Protein AF-A0A822HRA0-F1 (afdb_monomer_lite)

pLDDT: mean 72.34, std 10.61, range [50.75, 90.5]

Secondary structure (DSSP, 8-state):
-HHHHHHHHHHHHHHTHHHHHHHHHHHHHHHHHHHHHHHS-HHHHTS---TTEEEETTEEEE------TTTTS-TT----

Structure (mmCIF, N/CA/C/O backbone):
data_AF-A0A822HRA0-F1
#
_entry.id   AF-A0A822HRA0-F1
#
loop_
_atom_site.group_PDB
_atom_site.id
_atom_site.type_symbol
_atom_s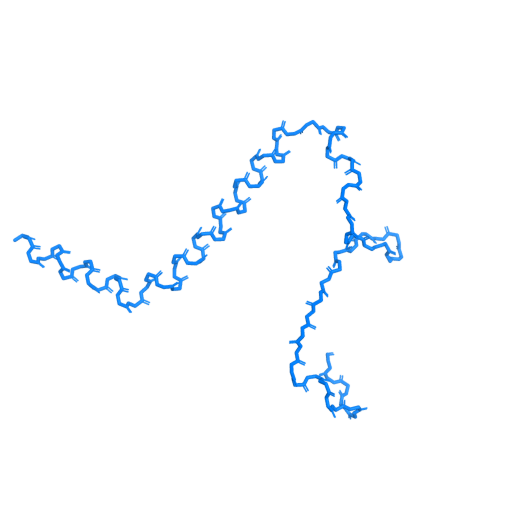ite.label_atom_id
_atom_site.label_alt_id
_atom_site.label_comp_id
_atom_site.label_asym_id
_atom_site.label_entity_id
_atom_site.label_seq_id
_atom_site.pdbx_PDB_ins_code
_atom_site.Cartn_x
_atom_site.Cartn_y
_atom_site.Cartn_z
_atom_site.occupancy
_atom_site.B_iso_or_equiv
_atom_site.auth_seq_id
_atom_site.auth_comp_id
_atom_site.auth_asym_id
_atom_site.auth_atom_id
_atom_site.pdbx_PDB_model_num
ATOM 1 N N . LEU A 1 1 ? 28.481 21.231 -17.190 1.00 60.16 1 LEU A N 1
ATOM 2 C CA . LEU A 1 1 ? 27.582 21.180 -16.011 1.00 60.16 1 LEU A CA 1
ATOM 3 C C . LEU A 1 1 ? 26.164 20.749 -16.380 1.00 60.16 1 LEU A C 1
ATOM 5 O O . LEU A 1 1 ? 25.704 19.775 -15.807 1.00 60.16 1 LEU A O 1
ATOM 9 N N . LEU A 1 2 ? 25.515 21.373 -17.372 1.00 71.81 2 LEU A N 1
ATOM 10 C CA . LEU A 1 2 ? 24.152 21.006 -17.802 1.00 71.81 2 LEU A CA 1
ATOM 11 C C . LEU A 1 2 ? 24.020 19.546 -18.286 1.00 71.81 2 LEU A C 1
ATOM 13 O O . LEU A 1 2 ? 23.080 18.851 -17.921 1.00 71.81 2 LEU A O 1
ATOM 17 N N . LEU A 1 3 ? 25.001 19.063 -19.056 1.00 73.31 3 LEU A N 1
ATOM 18 C CA . LEU A 1 3 ? 25.003 17.698 -19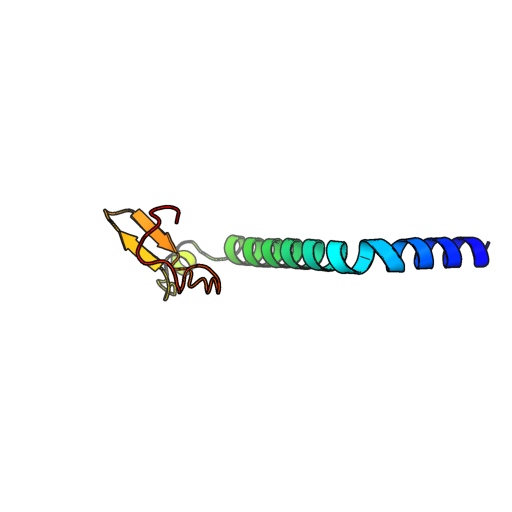.594 1.00 73.31 3 LEU A CA 1
ATOM 19 C C . LEU A 1 3 ? 25.069 16.628 -18.490 1.00 73.31 3 LEU A C 1
ATOM 21 O O . LEU A 1 3 ? 24.422 15.596 -18.591 1.00 73.31 3 LEU A O 1
ATOM 25 N N . ASN A 1 4 ? 25.804 16.901 -17.408 1.00 76.56 4 ASN A N 1
ATOM 26 C CA . ASN A 1 4 ? 25.970 15.961 -16.297 1.00 76.56 4 ASN A CA 1
ATOM 27 C C . ASN A 1 4 ? 24.668 15.801 -15.500 1.00 76.56 4 ASN A C 1
ATOM 29 O O . ASN A 1 4 ? 24.349 14.699 -15.072 1.00 76.56 4 ASN A O 1
ATOM 33 N N . LEU A 1 5 ? 23.898 16.885 -15.351 1.00 76.69 5 LEU A N 1
ATOM 34 C CA . LEU A 1 5 ? 22.566 16.843 -14.747 1.00 76.69 5 LEU A CA 1
ATOM 35 C C . LEU A 1 5 ? 21.579 16.065 -15.633 1.00 76.69 5 LEU A C 1
ATOM 37 O O . LEU A 1 5 ? 20.770 15.291 -15.134 1.00 76.69 5 LEU A O 1
ATOM 41 N N . LEU A 1 6 ? 21.666 16.253 -16.954 1.00 75.94 6 LEU A N 1
ATOM 42 C CA . LEU A 1 6 ? 20.798 15.578 -17.920 1.00 75.94 6 LEU A CA 1
ATOM 43 C C . LEU A 1 6 ? 21.050 14.062 -17.9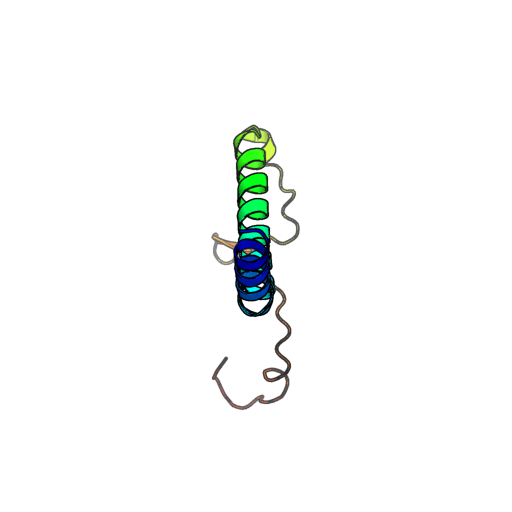48 1.00 75.94 6 LEU A C 1
ATOM 45 O O . LEU A 1 6 ? 20.104 13.283 -17.948 1.00 75.94 6 LEU A O 1
ATOM 49 N N . ILE A 1 7 ? 22.323 13.652 -17.916 1.00 77.38 7 ILE A N 1
ATOM 50 C CA . ILE A 1 7 ? 22.733 12.242 -17.859 1.00 77.38 7 ILE A CA 1
ATOM 51 C C . ILE A 1 7 ? 22.281 11.600 -16.541 1.00 77.38 7 ILE A C 1
ATOM 53 O O . ILE A 1 7 ? 21.774 10.483 -16.563 1.00 77.38 7 ILE A O 1
ATOM 57 N N . ALA A 1 8 ? 22.398 12.313 -15.416 1.00 77.19 8 ALA A N 1
ATOM 58 C CA . ALA A 1 8 ? 21.909 11.833 -14.124 1.00 77.19 8 ALA A CA 1
ATOM 59 C C . ALA A 1 8 ? 20.383 11.615 -14.130 1.00 77.19 8 ALA A C 1
ATOM 61 O O . ALA A 1 8 ? 19.921 10.525 -13.811 1.00 77.19 8 ALA A O 1
ATOM 62 N N . MET A 1 9 ? 19.600 12.594 -14.602 1.00 67.69 9 MET A N 1
ATOM 63 C CA . MET A 1 9 ? 18.138 12.456 -14.698 1.00 67.69 9 MET A CA 1
ATOM 64 C C . MET A 1 9 ? 17.701 11.359 -15.678 1.00 67.69 9 MET A C 1
ATOM 66 O O . MET A 1 9 ? 16.713 10.670 -15.430 1.00 67.69 9 MET A O 1
ATOM 70 N N . MET A 1 10 ? 18.418 11.165 -16.788 1.00 66.56 10 MET A N 1
ATOM 71 C CA . MET A 1 10 ? 18.133 10.068 -17.720 1.00 66.56 10 MET A CA 1
ATOM 72 C C . MET A 1 10 ? 18.462 8.699 -17.110 1.00 66.56 10 MET A C 1
ATOM 74 O O . MET A 1 10 ? 17.716 7.750 -17.331 1.00 66.56 10 MET A O 1
ATOM 78 N N . GLY A 1 11 ? 19.526 8.600 -16.307 1.00 65.25 11 GLY A N 1
ATOM 79 C CA . GLY A 1 11 ? 19.872 7.379 -15.574 1.00 65.25 11 GLY A CA 1
ATOM 80 C C . GLY A 1 11 ? 18.835 7.011 -14.508 1.00 65.25 11 GLY A C 1
ATOM 81 O O . GLY A 1 11 ? 18.422 5.855 -14.429 1.00 65.25 11 GLY A O 1
ATOM 82 N N . ASP A 1 12 ? 18.346 7.998 -13.756 1.00 62.84 12 ASP A N 1
ATOM 83 C CA . ASP A 1 12 ? 17.334 7.781 -12.716 1.00 62.84 12 ASP A CA 1
ATOM 84 C C . ASP A 1 12 ? 15.954 7.425 -13.302 1.00 62.84 12 ASP A C 1
ATOM 86 O O . ASP A 1 12 ? 15.244 6.570 -12.766 1.00 62.84 12 ASP A O 1
ATOM 90 N N . THR A 1 13 ? 15.579 8.030 -14.436 1.00 60.75 13 THR A N 1
ATOM 91 C CA . THR A 1 13 ? 14.262 7.825 -15.074 1.00 60.75 13 THR A CA 1
ATOM 92 C C . THR A 1 13 ? 14.119 6.500 -15.818 1.00 60.75 13 THR A C 1
ATOM 94 O O . THR A 1 13 ? 13.020 5.948 -15.825 1.00 60.75 13 THR A O 1
ATOM 97 N N . TYR A 1 14 ? 15.191 5.965 -16.413 1.00 57.06 14 TYR A N 1
ATOM 98 C CA . TYR A 1 14 ? 15.111 4.742 -17.225 1.00 57.06 14 TYR A CA 1
ATOM 99 C C . TYR A 1 14 ? 14.980 3.447 -16.412 1.00 57.06 14 TYR A C 1
ATOM 101 O O . TYR A 1 14 ? 14.365 2.503 -16.900 1.00 57.06 14 TYR A O 1
ATOM 109 N N . GLY A 1 15 ? 15.560 3.379 -15.208 1.00 60.03 15 GLY A N 1
ATOM 110 C CA . GLY A 1 15 ? 15.558 2.153 -14.397 1.00 60.03 15 GLY A CA 1
ATOM 111 C C . GLY A 1 15 ? 14.656 2.202 -13.165 1.00 60.03 15 GLY A C 1
ATOM 112 O O . GLY A 1 15 ? 13.998 1.217 -12.853 1.00 60.03 15 GLY A O 1
ATOM 113 N N . ASN A 1 16 ? 14.601 3.346 -12.473 1.00 58.53 16 ASN A N 1
ATOM 114 C CA . ASN A 1 16 ? 14.136 3.387 -11.081 1.00 58.53 16 ASN A CA 1
ATOM 115 C C . ASN A 1 16 ? 12.841 4.178 -10.868 1.00 58.53 16 ASN A C 1
ATOM 117 O O . ASN A 1 16 ? 12.157 3.968 -9.867 1.00 58.53 16 ASN A O 1
ATOM 121 N N . VAL A 1 17 ? 12.475 5.085 -11.782 1.00 59.94 17 VAL A N 1
ATOM 122 C CA . VAL A 1 17 ? 11.270 5.913 -11.602 1.00 59.94 17 VAL A CA 1
ATOM 123 C C . VAL A 1 17 ? 9.993 5.084 -11.662 1.00 59.94 17 VAL A C 1
ATOM 125 O O . VAL A 1 17 ? 9.082 5.361 -10.896 1.00 59.94 17 VAL A O 1
ATOM 128 N N . ILE A 1 18 ? 9.902 4.062 -12.514 1.00 61.34 18 ILE A N 1
ATOM 129 C CA . ILE A 1 18 ? 8.627 3.353 -12.698 1.00 61.34 18 ILE A CA 1
ATOM 130 C C . ILE A 1 18 ? 8.263 2.526 -11.455 1.00 61.34 18 ILE A C 1
ATOM 132 O O . ILE A 1 18 ? 7.156 2.660 -10.945 1.00 61.34 18 ILE A O 1
ATOM 136 N N . GLU A 1 19 ? 9.188 1.729 -10.916 1.00 65.31 19 GLU A N 1
ATOM 137 C CA . GLU A 1 19 ? 8.913 0.909 -9.724 1.00 65.31 19 GLU A CA 1
ATOM 138 C C . GLU A 1 19 ? 8.993 1.725 -8.426 1.00 65.31 19 GLU A C 1
ATOM 140 O O . GLU A 1 19 ? 8.140 1.593 -7.542 1.00 65.31 19 GLU A O 1
ATOM 145 N N . GLY A 1 20 ? 9.974 2.627 -8.326 1.00 69.88 20 GLY A N 1
ATOM 146 C CA . GLY A 1 20 ? 10.170 3.471 -7.151 1.00 69.88 20 GLY A CA 1
ATOM 147 C C . GLY A 1 20 ? 9.042 4.482 -6.951 1.00 69.88 20 GLY A C 1
ATOM 148 O O . GLY A 1 20 ? 8.585 4.669 -5.823 1.00 69.88 20 GLY A O 1
ATOM 149 N N . ALA A 1 21 ? 8.525 5.100 -8.020 1.00 74.19 21 ALA A N 1
ATOM 150 C CA . ALA A 1 21 ? 7.443 6.077 -7.888 1.00 74.19 21 ALA A CA 1
ATOM 151 C C . ALA A 1 21 ? 6.137 5.434 -7.414 1.00 74.19 21 ALA A C 1
ATOM 153 O O . ALA A 1 21 ? 5.432 6.038 -6.608 1.00 74.19 21 ALA A O 1
ATOM 154 N N . THR A 1 22 ? 5.822 4.210 -7.850 1.00 78.50 22 THR A N 1
ATOM 155 C CA . THR A 1 22 ? 4.631 3.490 -7.378 1.00 78.50 22 THR A CA 1
ATOM 156 C C . THR A 1 22 ? 4.731 3.171 -5.889 1.00 78.50 22 THR A C 1
ATOM 158 O O . THR A 1 22 ? 3.782 3.419 -5.146 1.00 78.50 22 THR A O 1
ATOM 161 N N . GLN A 1 23 ? 5.886 2.693 -5.420 1.00 81.62 23 GLN A N 1
ATOM 162 C CA . GLN A 1 23 ? 6.103 2.419 -3.996 1.00 81.62 23 GLN A CA 1
ATOM 163 C C . GLN A 1 23 ? 6.022 3.694 -3.146 1.00 81.62 23 GLN A C 1
ATOM 165 O O . GLN A 1 23 ? 5.320 3.715 -2.134 1.00 81.62 23 GLN A O 1
ATOM 170 N N . ILE A 1 24 ? 6.676 4.773 -3.588 1.00 84.62 24 ILE A N 1
ATOM 171 C CA . ILE A 1 24 ? 6.628 6.082 -2.920 1.00 84.62 24 ILE A CA 1
ATOM 172 C C . ILE A 1 24 ? 5.188 6.603 -2.868 1.00 84.62 24 ILE A C 1
ATOM 174 O O . ILE A 1 24 ? 4.737 7.073 -1.826 1.00 84.62 24 ILE A O 1
ATOM 178 N N . TRP A 1 25 ? 4.440 6.470 -3.964 1.00 83.19 25 TRP A N 1
ATOM 179 C CA . TRP A 1 25 ? 3.041 6.877 -4.033 1.00 83.19 25 TRP A CA 1
ATOM 180 C C . TRP A 1 25 ? 2.155 6.109 -3.046 1.00 83.19 25 TRP A C 1
ATOM 182 O O . TRP A 1 25 ? 1.355 6.717 -2.332 1.00 83.19 25 TRP A O 1
ATOM 192 N N . HIS A 1 26 ? 2.302 4.784 -2.965 1.00 85.38 26 HIS A N 1
ATOM 193 C CA . HIS A 1 26 ? 1.546 3.973 -2.008 1.00 85.38 26 HIS A CA 1
ATOM 194 C C . HIS A 1 26 ? 1.880 4.327 -0.558 1.00 85.38 26 HIS A C 1
ATOM 196 O O . HIS A 1 26 ? 0.968 4.425 0.266 1.00 85.38 26 HIS A O 1
ATOM 202 N N . LEU A 1 27 ? 3.159 4.562 -0.259 1.00 89.69 27 LEU A N 1
ATOM 203 C CA . LEU A 1 27 ? 3.610 4.951 1.072 1.00 89.69 27 LEU A CA 1
ATOM 204 C C . LEU A 1 27 ? 3.044 6.313 1.479 1.00 89.69 27 LEU A C 1
ATOM 206 O O . LEU A 1 27 ? 2.485 6.445 2.568 1.00 89.69 27 LEU A O 1
ATOM 210 N N . GLU A 1 28 ? 3.130 7.313 0.603 1.00 88.69 28 GLU A N 1
ATOM 211 C CA . GLU A 1 28 ? 2.627 8.652 0.910 1.00 88.69 28 GLU A CA 1
ATOM 212 C C . GLU A 1 28 ? 1.105 8.647 1.068 1.00 88.69 28 GLU A C 1
ATOM 214 O O . GLU A 1 28 ? 0.560 9.252 1.992 1.00 88.69 28 GLU A O 1
ATOM 219 N N . ARG A 1 29 ? 0.404 7.867 0.240 1.00 90.50 29 ARG A N 1
ATOM 220 C CA . ARG A 1 29 ? -1.036 7.659 0.393 1.00 90.50 29 ARG A CA 1
ATOM 221 C C . ARG A 1 29 ? -1.378 7.038 1.749 1.00 90.50 29 ARG A C 1
ATOM 223 O O . ARG A 1 29 ? -2.301 7.516 2.404 1.00 90.50 29 ARG A O 1
ATOM 230 N N . ALA A 1 30 ? -0.651 6.007 2.184 1.00 89.31 30 ALA A N 1
ATOM 231 C CA . ALA A 1 30 ? -0.856 5.397 3.498 1.00 89.31 30 ALA A CA 1
ATOM 232 C C . ALA A 1 30 ? -0.596 6.400 4.634 1.00 89.31 30 ALA A C 1
ATOM 234 O O . ALA A 1 30 ? -1.369 6.471 5.588 1.00 89.31 30 ALA A O 1
ATOM 235 N N . ARG A 1 31 ? 0.444 7.231 4.500 1.00 89.25 31 ARG A N 1
ATOM 236 C CA . ARG A 1 31 ? 0.782 8.279 5.468 1.00 89.25 31 ARG A CA 1
ATOM 237 C C . ARG A 1 31 ? -0.324 9.321 5.611 1.00 89.25 31 ARG A C 1
ATOM 239 O O . ARG A 1 31 ? -0.669 9.681 6.733 1.00 89.25 31 ARG A O 1
ATOM 246 N N . ILE A 1 32 ? -0.890 9.780 4.496 1.00 87.00 32 ILE A N 1
ATOM 247 C CA . ILE A 1 32 ? -2.002 10.740 4.493 1.00 87.00 32 ILE A CA 1
ATOM 248 C C . ILE A 1 32 ? -3.232 10.129 5.169 1.00 87.00 32 ILE A C 1
ATOM 250 O O . ILE A 1 32 ? -3.829 10.771 6.029 1.00 87.00 32 ILE A O 1
ATOM 254 N N . VAL A 1 33 ? -3.591 8.885 4.828 1.00 85.00 33 VAL A N 1
ATOM 255 C CA . VAL A 1 33 ? -4.725 8.185 5.459 1.00 85.00 33 VAL A CA 1
ATOM 256 C C . VAL A 1 33 ? -4.518 8.074 6.968 1.00 85.00 33 VAL A C 1
ATOM 258 O O . VAL A 1 33 ? -5.421 8.412 7.727 1.00 85.00 33 VAL A O 1
ATOM 261 N N . PHE A 1 34 ? -3.316 7.702 7.409 1.00 85.69 34 PHE A N 1
ATOM 262 C CA . PHE A 1 34 ? -2.999 7.608 8.831 1.00 85.69 34 PHE A CA 1
ATOM 263 C C . PHE A 1 34 ? -3.067 8.965 9.545 1.00 85.69 34 PHE A C 1
ATOM 265 O O . PHE A 1 34 ? -3.557 9.047 10.667 1.00 85.69 34 PHE A O 1
ATOM 272 N N . ALA A 1 35 ? -2.607 10.044 8.904 1.00 87.00 35 ALA A N 1
ATOM 273 C CA . ALA A 1 35 ? -2.703 11.390 9.466 1.00 87.00 35 ALA A CA 1
ATOM 274 C C . ALA A 1 35 ? -4.168 11.822 9.649 1.00 87.00 35 ALA A C 1
ATOM 276 O O . ALA A 1 35 ? -4.533 12.309 10.717 1.00 87.00 35 ALA A O 1
ATOM 277 N N . ILE A 1 36 ? -5.017 11.553 8.651 1.00 84.38 36 ILE A N 1
ATOM 278 C CA . ILE A 1 36 ? -6.460 11.830 8.705 1.00 84.38 36 ILE A CA 1
ATOM 279 C C . ILE A 1 36 ? -7.134 11.008 9.811 1.00 84.38 36 ILE A C 1
ATOM 281 O O . ILE A 1 36 ? -7.919 11.542 10.590 1.00 84.38 36 ILE A O 1
ATOM 285 N N . GLU A 1 37 ? -6.826 9.713 9.913 1.00 81.25 37 GLU A N 1
ATOM 286 C CA . GLU A 1 37 ? -7.342 8.868 10.994 1.00 81.25 37 GLU A CA 1
ATOM 287 C C . GLU A 1 37 ? -6.878 9.366 12.363 1.00 81.25 37 GLU A C 1
ATOM 289 O O . GLU A 1 37 ? -7.655 9.343 13.321 1.00 81.25 37 GLU A O 1
ATOM 294 N N . ASN A 1 38 ? -5.636 9.850 12.465 1.00 83.12 38 ASN A N 1
ATOM 295 C CA . ASN A 1 38 ? -5.087 10.355 13.714 1.00 83.12 38 ASN A CA 1
ATOM 296 C C . ASN A 1 38 ? -5.819 11.609 14.218 1.00 83.12 38 ASN A C 1
ATOM 298 O O . ASN A 1 38 ? -6.050 11.728 15.419 1.00 83.12 38 ASN A O 1
ATOM 302 N N . GLU A 1 39 ? -6.221 12.497 13.310 1.00 83.06 39 GLU A N 1
ATOM 303 C CA . GLU A 1 39 ? -6.983 13.716 13.617 1.00 83.06 39 GLU A CA 1
ATOM 304 C C . GLU A 1 39 ? -8.472 13.454 13.913 1.00 83.06 39 GLU A C 1
ATOM 306 O O . GLU A 1 39 ? -9.147 14.302 14.495 1.00 83.06 39 GLU A O 1
ATOM 311 N N . MET A 1 40 ? -8.985 12.275 13.555 1.00 79.00 40 MET A N 1
ATOM 312 C CA . MET A 1 40 ? -10.378 11.877 13.769 1.00 79.00 40 MET A CA 1
ATOM 313 C C . MET A 1 40 ? -10.662 11.520 15.240 1.00 79.00 40 MET A C 1
ATOM 315 O O . MET A 1 40 ? -9.861 10.841 15.894 1.00 79.00 40 MET A O 1
ATOM 319 N N . SER A 1 41 ? -11.830 11.924 15.759 1.00 73.25 41 SER A N 1
ATOM 320 C CA . SER A 1 41 ? -12.245 11.616 17.137 1.00 73.25 41 SER A CA 1
ATOM 321 C C . SER A 1 41 ? -12.468 10.109 17.349 1.00 73.25 41 SER A C 1
ATOM 323 O O . SER A 1 41 ? -12.846 9.379 16.430 1.00 73.25 41 SER A O 1
ATOM 325 N N . ILE A 1 42 ? -12.286 9.625 18.585 1.00 71.50 42 ILE A N 1
ATOM 326 C CA . ILE A 1 42 ? -12.490 8.212 18.970 1.00 71.50 42 ILE A CA 1
ATOM 327 C C . ILE A 1 42 ? -13.909 7.737 18.612 1.00 71.50 42 ILE A C 1
ATOM 329 O O . ILE A 1 42 ? -14.097 6.580 18.232 1.00 71.50 42 ILE A O 1
ATOM 333 N N . ASP A 1 43 ? -14.894 8.630 18.703 1.00 68.38 43 ASP A N 1
ATOM 334 C CA . ASP A 1 43 ? -16.295 8.330 18.398 1.00 68.38 43 ASP A CA 1
ATOM 335 C C . ASP A 1 43 ? -16.547 8.206 16.889 1.00 68.38 43 ASP A C 1
ATOM 337 O O . ASP A 1 43 ? -17.339 7.372 16.453 1.00 68.38 43 ASP A O 1
ATOM 341 N N . GLU A 1 44 ? -15.812 8.964 16.076 1.00 67.06 44 GLU A N 1
ATOM 342 C CA . GLU A 1 44 ? -15.881 8.897 14.615 1.00 67.06 44 GLU A CA 1
ATOM 343 C C . GLU A 1 44 ? -15.140 7.671 14.063 1.00 67.06 44 GLU A C 1
ATOM 345 O O . GLU A 1 44 ? -15.606 7.060 13.101 1.00 67.06 44 GLU A O 1
ATOM 350 N N . ARG A 1 45 ? -14.050 7.239 14.715 1.00 63.69 45 ARG A N 1
ATOM 351 C CA . ARG A 1 45 ? -13.336 5.993 14.372 1.00 63.69 45 ARG A CA 1
ATOM 352 C C . ARG A 1 45 ? -14.163 4.730 14.620 1.00 63.69 45 ARG A C 1
ATOM 354 O O . ARG A 1 45 ? -13.933 3.711 13.975 1.00 63.69 45 ARG A O 1
ATOM 361 N N . LYS A 1 46 ? -15.096 4.771 15.577 1.00 65.25 46 LYS A N 1
ATOM 362 C CA . LYS A 1 46 ? -15.977 3.640 15.919 1.00 65.25 46 LYS A CA 1
ATOM 363 C C . LYS A 1 46 ? -17.196 3.521 15.009 1.00 65.25 46 LYS A C 1
ATOM 365 O O . LYS A 1 46 ? -17.903 2.519 15.105 1.00 65.25 46 LYS A O 1
ATOM 370 N N . LEU A 1 47 ? -17.463 4.512 14.154 1.00 65.50 47 LEU A N 1
ATOM 371 C CA . LEU A 1 47 ? -18.537 4.413 13.171 1.00 65.50 47 LEU A CA 1
ATOM 372 C C . LEU A 1 47 ? -18.248 3.236 12.242 1.00 65.50 47 LEU A C 1
ATOM 374 O O . LEU A 1 47 ? -17.207 3.181 11.590 1.00 65.50 47 LEU A O 1
ATOM 378 N N . ASP A 1 48 ? -19.195 2.305 12.180 1.00 60.03 48 ASP A N 1
ATOM 379 C CA . ASP A 1 48 ? -19.086 1.038 11.461 1.00 60.03 48 ASP A CA 1
ATOM 380 C C . ASP A 1 48 ? -19.231 1.244 9.940 1.00 60.03 48 ASP A C 1
ATOM 382 O O . ASP A 1 48 ? -20.078 0.665 9.268 1.00 60.03 48 ASP A O 1
ATOM 386 N N . LYS A 1 49 ? -18.385 2.101 9.354 1.00 59.28 49 LYS A N 1
ATOM 387 C CA . LYS A 1 49 ? -18.271 2.329 7.898 1.00 59.28 49 LYS A CA 1
ATOM 388 C C . LYS A 1 49 ? -17.631 1.141 7.163 1.00 59.28 49 LYS A C 1
ATOM 390 O O . LYS A 1 49 ? -17.276 1.216 5.989 1.00 59.28 49 LYS A O 1
ATOM 395 N N . ASN A 1 50 ? -17.493 0.027 7.859 1.00 62.88 50 ASN A N 1
ATOM 396 C CA . ASN A 1 50 ? -16.567 -1.046 7.590 1.00 62.88 50 ASN A CA 1
ATOM 397 C C . ASN A 1 50 ? -17.268 -2.184 6.843 1.00 62.88 50 ASN A C 1
ATOM 399 O O . ASN A 1 50 ? -17.321 -3.318 7.301 1.00 62.88 50 ASN A O 1
ATOM 403 N N . LYS A 1 51 ? -17.788 -1.854 5.652 1.00 67.38 51 LYS A N 1
ATOM 404 C CA . LYS A 1 51 ? -18.584 -2.733 4.772 1.00 67.38 51 LYS A CA 1
ATOM 405 C C . LYS A 1 51 ? -17.944 -4.104 4.474 1.00 67.38 51 LYS A C 1
ATOM 407 O O . LYS A 1 51 ? -18.667 -5.033 4.139 1.00 67.38 51 LYS A O 1
ATOM 412 N N . TYR A 1 52 ? -16.620 -4.220 4.586 1.00 72.62 52 TYR A N 1
ATOM 413 C CA . TYR A 1 52 ? -15.840 -5.412 4.216 1.00 72.62 52 TYR A CA 1
ATOM 414 C C . TYR A 1 52 ? -15.199 -6.134 5.409 1.00 72.62 52 TYR A C 1
ATOM 416 O O . TYR A 1 52 ? -14.340 -6.993 5.224 1.00 72.62 52 TYR A O 1
ATOM 424 N N . TRP A 1 53 ? -15.564 -5.764 6.638 1.00 72.88 53 TRP A N 1
ATOM 425 C CA . TRP A 1 53 ? -15.070 -6.455 7.823 1.00 72.88 53 TRP A CA 1
ATOM 426 C C . TRP A 1 53 ? -15.952 -7.660 8.141 1.00 72.88 53 TRP A C 1
ATOM 428 O O . TRP A 1 53 ? -17.166 -7.530 8.282 1.00 72.88 53 TRP A O 1
ATOM 438 N N . THR A 1 54 ? -15.332 -8.823 8.301 1.00 77.44 54 THR A N 1
ATOM 439 C CA . THR A 1 54 ? -15.997 -10.075 8.668 1.00 77.44 54 THR A CA 1
ATOM 440 C C . THR A 1 54 ? -15.509 -10.531 10.034 1.00 77.44 54 THR A C 1
ATOM 442 O O . THR A 1 54 ? -14.305 -10.554 10.287 1.00 77.44 54 THR A O 1
ATOM 445 N N . ASN A 1 55 ? -16.427 -10.912 10.919 1.00 80.88 55 ASN A N 1
ATOM 446 C CA . ASN A 1 55 ? -16.067 -11.468 12.220 1.00 80.88 55 ASN A CA 1
ATOM 447 C C . ASN A 1 55 ? -16.054 -12.996 12.126 1.00 80.88 55 ASN A C 1
ATOM 449 O O . ASN A 1 55 ? -17.097 -13.591 11.864 1.00 80.88 55 ASN A O 1
ATOM 453 N N . VAL A 1 56 ? -14.898 -13.615 12.362 1.00 80.62 56 VAL A N 1
ATOM 454 C CA . VAL A 1 56 ? -14.746 -15.077 12.460 1.00 80.62 56 VAL A CA 1
ATOM 455 C C . VAL A 1 5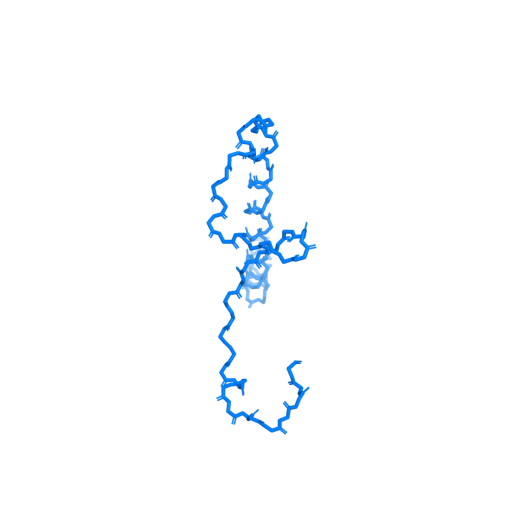6 ? -14.164 -15.370 13.841 1.00 80.62 56 VAL A C 1
ATOM 457 O O . VAL A 1 56 ? -13.193 -14.736 14.244 1.00 80.62 56 VAL A O 1
ATOM 460 N N . ASP A 1 57 ? -14.816 -16.238 14.617 1.00 76.81 57 ASP A N 1
ATOM 461 C CA . ASP A 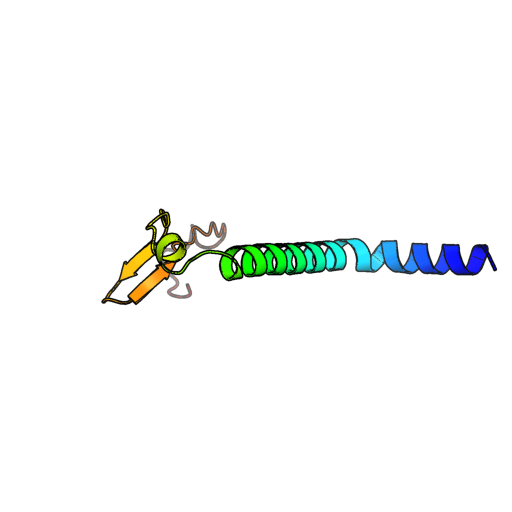1 57 ? -14.392 -16.638 15.972 1.00 76.81 57 ASP A CA 1
ATOM 462 C C . ASP A 1 57 ? -14.051 -15.478 16.931 1.00 76.81 57 ASP A C 1
ATOM 464 O O . ASP A 1 57 ? -13.124 -15.539 17.739 1.00 76.81 57 ASP A O 1
ATOM 468 N N . GLY A 1 58 ? -14.813 -14.383 16.851 1.00 78.88 58 GLY A N 1
ATOM 469 C CA . GLY A 1 58 ? -14.632 -13.209 17.713 1.00 78.88 58 GLY A CA 1
ATOM 470 C C . GLY A 1 58 ? -13.465 -12.294 17.321 1.00 78.88 58 GLY A C 1
ATOM 471 O O . GLY A 1 58 ? -13.229 -11.297 18.004 1.00 78.88 58 GLY A O 1
ATOM 472 N N . GLN A 1 59 ? -12.770 -12.581 16.219 1.00 79.25 59 GLN A N 1
ATOM 473 C CA . GLN A 1 59 ? -11.728 -11.727 15.647 1.00 79.25 59 GLN A CA 1
ATOM 474 C C . GLN A 1 59 ? -12.245 -11.013 14.393 1.00 79.25 59 GLN A C 1
ATOM 4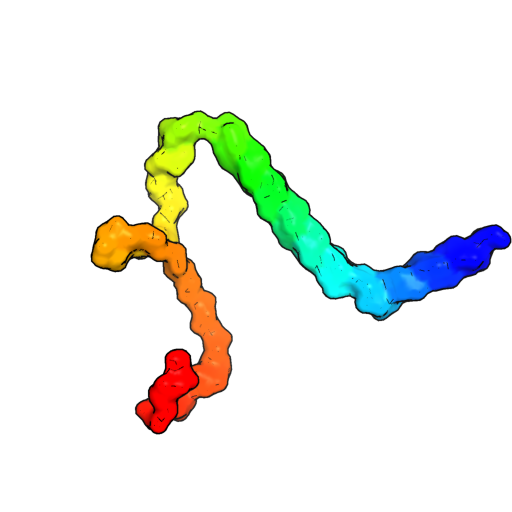76 O O . GLN A 1 59 ? -13.056 -11.556 13.640 1.00 79.25 59 GLN A O 1
ATOM 481 N N . ARG A 1 60 ? -11.792 -9.770 14.179 1.00 74.75 60 ARG A N 1
ATOM 482 C CA . ARG A 1 60 ? -12.158 -8.968 13.002 1.00 74.75 60 ARG A CA 1
ATOM 483 C C . ARG A 1 60 ? -11.161 -9.234 11.877 1.00 74.75 60 ARG A C 1
ATOM 485 O O . ARG A 1 60 ? -9.975 -8.960 12.040 1.00 74.75 60 ARG A O 1
ATOM 492 N N . TYR A 1 61 ? -11.659 -9.683 10.733 1.00 79.62 61 TYR A N 1
ATOM 493 C CA . TYR A 1 61 ? -10.888 -9.892 9.511 1.00 79.62 61 TYR A CA 1
ATOM 494 C C . TYR A 1 61 ? -11.324 -8.911 8.424 1.00 79.62 61 TYR A C 1
ATOM 496 O O . TYR A 1 61 ? -12.485 -8.499 8.378 1.00 79.62 61 TYR A O 1
ATOM 504 N N . LEU A 1 62 ? -10.388 -8.545 7.550 1.00 79.75 62 LEU A N 1
ATOM 505 C CA . LEU A 1 62 ? -10.672 -7.795 6.332 1.00 79.75 62 LEU A CA 1
ATOM 506 C C . LEU A 1 62 ? -10.867 -8.790 5.187 1.00 79.75 62 LEU A C 1
ATOM 508 O O . LEU A 1 62 ? -9.962 -9.567 4.891 1.00 79.75 62 LEU A O 1
ATOM 512 N N . GLN A 1 63 ? -12.031 -8.760 4.544 1.00 79.12 63 GLN A N 1
ATOM 513 C CA . GLN A 1 63 ? -12.284 -9.587 3.371 1.00 79.12 63 GLN A CA 1
ATOM 514 C C . GLN A 1 63 ? -11.499 -9.041 2.171 1.00 79.12 63 GLN A C 1
ATOM 516 O O . GLN A 1 63 ? -11.640 -7.871 1.810 1.00 79.12 63 GLN A O 1
ATOM 521 N N . VAL A 1 64 ? -10.697 -9.901 1.545 1.00 80.69 64 VAL A N 1
ATOM 522 C CA . VAL A 1 64 ? -9.951 -9.599 0.319 1.00 80.69 64 VAL A CA 1
ATOM 523 C C . VAL A 1 64 ? -10.378 -10.598 -0.750 1.00 80.69 64 VAL A C 1
ATOM 525 O O . VAL A 1 64 ? -10.359 -11.803 -0.519 1.00 80.69 64 VAL A O 1
ATOM 528 N N . GLU A 1 65 ? -10.801 -10.092 -1.906 1.00 77.00 65 GLU A N 1
ATOM 529 C CA . GLU A 1 65 ? -11.064 -10.917 -3.083 1.00 77.00 65 GLU A CA 1
ATOM 530 C C . GLU A 1 65 ? -9.808 -10.936 -3.952 1.00 77.00 65 GLU A C 1
ATOM 532 O O . GLU A 1 65 ? -9.437 -9.921 -4.545 1.00 77.00 65 GLU A O 1
ATOM 537 N N . GLU A 1 66 ? -9.153 -12.091 -4.026 1.00 77.69 66 GLU A N 1
ATOM 538 C CA . GLU A 1 66 ? -8.037 -12.325 -4.936 1.00 77.69 66 GLU A CA 1
ATOM 539 C C . GLU A 1 66 ? -8.486 -13.245 -6.069 1.00 77.69 66 GLU A C 1
ATOM 541 O O . GLU A 1 66 ? -9.179 -14.240 -5.860 1.00 77.69 66 GLU A O 1
ATOM 546 N N . VAL A 1 67 ? -8.108 -12.896 -7.297 1.00 79.81 67 VAL A N 1
ATOM 547 C CA . VAL A 1 67 ? -8.376 -13.714 -8.481 1.00 79.81 67 VAL A CA 1
ATOM 548 C C . VAL A 1 67 ? -7.047 -14.267 -8.964 1.00 79.81 67 VAL A C 1
ATOM 550 O O . VAL A 1 67 ? -6.336 -13.608 -9.725 1.00 79.81 67 VAL A O 1
ATOM 553 N N . ASP A 1 68 ? -6.721 -15.485 -8.543 1.00 79.56 68 ASP A N 1
ATOM 554 C CA . ASP A 1 68 ? -5.589 -16.220 -9.098 1.00 79.56 68 ASP A CA 1
ATOM 555 C C . ASP A 1 68 ? -6.044 -17.107 -10.259 1.00 79.56 68 ASP A C 1
ATOM 557 O O . ASP A 1 68 ? -6.797 -18.058 -10.080 1.00 79.56 68 ASP A O 1
ATOM 561 N N . LYS A 1 69 ? -5.552 -16.815 -11.467 1.00 72.56 69 LYS A N 1
ATOM 562 C CA . LYS A 1 69 ? -5.882 -17.551 -12.698 1.00 72.56 69 LYS A CA 1
ATOM 563 C C . LYS A 1 69 ? -5.399 -19.005 -12.681 1.00 72.56 69 LYS A C 1
ATOM 565 O O . LYS A 1 69 ? -5.927 -19.802 -13.454 1.00 72.56 69 LYS A O 1
ATOM 570 N N . ASN A 1 70 ? -4.428 -19.340 -11.832 1.00 70.88 70 ASN A N 1
ATOM 571 C CA . ASN A 1 70 ? -3.849 -20.680 -11.749 1.00 70.88 70 ASN A CA 1
ATOM 572 C C . ASN A 1 70 ? -4.576 -21.575 -10.731 1.00 70.88 70 ASN A C 1
ATOM 574 O O . ASN A 1 70 ? -4.664 -22.780 -10.943 1.00 70.88 70 ASN A O 1
ATOM 578 N N . CYS A 1 71 ? -5.185 -20.990 -9.699 1.00 63.94 71 CYS A N 1
ATOM 579 C CA . CYS A 1 71 ? -5.951 -21.694 -8.664 1.00 63.94 71 CYS A CA 1
ATOM 580 C C . CYS A 1 71 ? -7.332 -22.208 -9.151 1.00 63.94 71 CYS A C 1
ATOM 582 O O . CYS A 1 71 ? -7.934 -23.091 -8.549 1.00 63.94 71 CYS A O 1
ATOM 584 N N . PHE A 1 72 ? -7.843 -21.737 -10.299 1.00 59.31 72 PHE A N 1
ATOM 585 C CA . PHE A 1 72 ? -9.177 -22.127 -10.795 1.00 59.31 72 PHE A CA 1
ATOM 586 C C . PHE A 1 72 ? -9.294 -23.553 -11.371 1.00 59.31 72 PHE A C 1
ATOM 588 O O . PHE A 1 72 ? -10.396 -23.926 -11.784 1.00 59.31 72 PHE A O 1
ATOM 595 N N . ARG A 1 73 ? -8.210 -24.342 -11.479 1.00 55.53 73 ARG A N 1
ATOM 596 C CA . ARG A 1 73 ? -8.239 -25.583 -12.282 1.00 55.53 73 ARG A CA 1
ATOM 597 C C . ARG A 1 73 ? -7.802 -26.895 -11.648 1.00 55.53 73 ARG A C 1
ATOM 599 O O . ARG A 1 73 ? -8.143 -27.918 -12.238 1.00 55.53 73 ARG A O 1
ATOM 606 N N . ASP A 1 74 ? -7.196 -26.915 -10.470 1.00 53.25 74 ASP A N 1
ATOM 607 C CA . ASP A 1 74 ? -6.748 -28.177 -9.878 1.00 53.25 74 ASP A CA 1
ATOM 608 C C . ASP A 1 74 ? -7.522 -28.501 -8.600 1.00 53.25 74 ASP A C 1
ATOM 610 O O . ASP A 1 74 ? -7.131 -28.169 -7.492 1.00 53.25 74 ASP A O 1
ATOM 614 N N . ILE A 1 75 ? -8.621 -29.240 -8.769 1.00 55.91 75 ILE A N 1
ATOM 615 C CA . ILE A 1 75 ? -9.429 -29.836 -7.686 1.00 55.91 75 ILE A CA 1
ATOM 616 C C . ILE A 1 75 ? -8.631 -30.914 -6.901 1.00 55.91 75 ILE A C 1
ATOM 618 O O . ILE A 1 75 ? -9.158 -31.522 -5.979 1.00 55.91 75 ILE A O 1
ATOM 622 N N . ASN A 1 76 ? -7.362 -31.172 -7.248 1.00 54.44 76 ASN A N 1
ATOM 623 C CA . ASN A 1 76 ? -6.599 -32.329 -6.765 1.00 54.44 76 ASN A CA 1
ATOM 624 C C . ASN A 1 76 ? -5.205 -32.029 -6.189 1.00 54.44 76 ASN A C 1
ATOM 626 O O . ASN A 1 76 ? -4.462 -32.981 -5.969 1.00 54.44 76 ASN A O 1
ATOM 630 N N . ASN A 1 77 ? -4.823 -30.776 -5.939 1.00 50.75 77 ASN A N 1
ATOM 631 C CA . ASN A 1 77 ? -3.606 -30.503 -5.169 1.00 50.75 77 ASN A CA 1
ATOM 632 C C . ASN A 1 77 ? -3.915 -29.525 -4.041 1.00 50.75 77 ASN A C 1
ATOM 634 O O . ASN A 1 77 ? -4.224 -28.364 -4.290 1.00 50.75 77 ASN A O 1
ATOM 638 N N . ASP A 1 78 ? -3.792 -30.025 -2.812 1.00 56.25 78 ASP A N 1
ATOM 639 C CA . ASP A 1 78 ? -3.950 -29.310 -1.539 1.00 56.25 78 ASP A CA 1
ATOM 640 C C . ASP A 1 78 ? -2.833 -28.271 -1.277 1.00 56.25 78 ASP A C 1
ATOM 642 O O . ASP A 1 78 ? -2.501 -28.004 -0.128 1.00 56.25 78 ASP A O 1
ATOM 646 N N . ASP A 1 79 ? -2.254 -27.679 -2.323 1.00 55.59 79 ASP A N 1
ATOM 647 C CA . ASP A 1 79 ? -1.324 -26.551 -2.212 1.00 55.59 79 ASP A CA 1
ATOM 648 C C . ASP A 1 79 ? -2.028 -25.284 -2.717 1.00 55.59 79 ASP A C 1
ATOM 650 O O . ASP A 1 79 ? -1.732 -24.733 -3.781 1.00 55.59 79 ASP A O 1
ATOM 654 N N . CYS A 1 80 ? -3.020 -24.869 -1.931 1.00 52.28 80 CYS A N 1
ATOM 655 C CA . CYS A 1 80 ? -3.363 -23.463 -1.739 1.00 52.28 80 CYS A CA 1
ATOM 656 C C . CYS A 1 80 ? -2.757 -23.012 -0.408 1.00 52.28 80 CYS A C 1
ATOM 658 O O . CYS A 1 80 ? -2.964 -23.734 0.594 1.00 52.28 80 CYS A O 1
#

Sequence (80 aa):
LLLNLLIAMMGDTYGNVIEGATQIWHLERARIVFAIENEMSIDERKLDKNKYWTNVDGQRYLQVEEVDKNCFRDINNDDC

Radius of gyration: 22.08 Å; chains: 1; bounding box: 47×54×39 Å

Foldseek 3Di:
DVVVVVVVVVVCVPPPCPPPVVVVVVVVVVVVVVVVVVPDDPVRNPPCPQPQWDDDPNDTDGDDDDDDPVVPPPPPDPPD